Protein AF-A0A3A8NJH7-F1 (afdb_monomer_lite)

Radius of gyration: 26.46 Å; chains: 1; bounding box: 69×66×72 Å

Secondary structure (DSSP, 8-state):
----PPPP---------------------HHHHHHHHHHHHHHHHHHHTSHHHHHHHHHHHHTTS-SSEEEEEEEEETTTTEEEES-SS----B-SSEEE-SS--SSEEEEEEEEETTEEEEEEEEE-GGG--S----SEEEEEETTEEEEPP----

Organism: NCBI:txid2316726

Foldseek 3Di:
DDDDDDDDDDDDDDDDDDPPPPPPPPDDDPVVVVVLLVLVLLQVVQVCPDDQNVVQLVVVVVVVPDQAFEEWEWEQDLVVRDTHGPDPDADQSDDRHHHYDHDQPDWGWYKYWYDDVQWTQIDTHTDGPVGDDSDDDGPFIWGDDPSHIHTDPPPPD

Sequence (157 aa):
MVEFPRIRFVLVVAGLGLLGAAGCVRTVPYAKRMAVESEKCTLIQALMQQPAPSQAIQQFVAEGKEAKAPVVVYVRHPEESTLERFFSEDTECADASFKIVQENVVDAVVVYLQEVQGGYAYDAQRSSPEHLTMDGQPQGTVRKDGTVWVAGADDSI

pLDDT: mean 79.05, std 16.89, range [35.0, 94.81]

Structure (mmCIF, N/CA/C/O backbone):
data_AF-A0A3A8NJH7-F1
#
_entry.id   AF-A0A3A8NJH7-F1
#
loop_
_atom_site.group_PDB
_atom_site.id
_atom_site.type_symbol
_atom_site.label_atom_id
_atom_site.label_alt_id
_atom_site.label_comp_id
_atom_site.label_asym_id
_atom_site.label_entity_id
_atom_site.label_seq_id
_atom_site.pdbx_PDB_ins_code
_atom_site.Cartn_x
_atom_site.Cartn_y
_atom_site.Cartn_z
_atom_site.occupancy
_atom_site.B_iso_or_equiv
_atom_site.auth_seq_id
_atom_site.auth_comp_id
_atom_site.auth_asym_id
_atom_site.auth_atom_id
_atom_site.pdbx_PDB_model_num
ATOM 1 N N . MET A 1 1 ? 53.340 38.157 -56.827 1.00 41.97 1 MET A N 1
ATOM 2 C CA . MET A 1 1 ? 53.530 39.031 -55.652 1.00 41.97 1 MET A CA 1
ATOM 3 C C . MET A 1 1 ? 52.241 39.791 -55.436 1.00 41.97 1 MET A C 1
ATOM 5 O O . MET A 1 1 ? 51.926 40.632 -56.263 1.00 41.97 1 MET A O 1
ATOM 9 N N . VAL A 1 2 ? 51.475 39.448 -54.401 1.00 37.38 2 VAL A N 1
ATOM 10 C CA . VAL A 1 2 ? 50.374 40.282 -53.901 1.00 37.38 2 VAL A CA 1
ATOM 11 C C . VAL A 1 2 ? 50.373 40.118 -52.379 1.00 37.38 2 VAL A C 1
ATOM 13 O O . VAL A 1 2 ? 50.178 39.014 -51.875 1.00 37.38 2 VAL A O 1
ATOM 16 N N . GLU A 1 3 ? 50.724 41.196 -51.680 1.00 35.78 3 GLU A N 1
ATOM 17 C CA . GLU A 1 3 ? 50.745 41.330 -50.220 1.00 35.78 3 GLU A CA 1
ATOM 18 C C . GLU A 1 3 ? 49.318 41.408 -49.662 1.00 35.78 3 GLU A C 1
ATOM 20 O O . GLU A 1 3 ? 48.491 42.156 -50.179 1.00 35.78 3 GLU A O 1
ATOM 25 N N . PHE A 1 4 ? 49.049 40.695 -48.566 1.00 47.69 4 PHE A N 1
ATOM 26 C CA . PHE A 1 4 ? 47.857 40.896 -47.739 1.00 47.69 4 PHE A CA 1
ATOM 27 C C . PHE A 1 4 ? 48.283 41.444 -46.367 1.00 47.69 4 PHE A C 1
ATOM 29 O O . PHE A 1 4 ? 49.111 40.815 -45.698 1.00 47.69 4 PHE A O 1
ATOM 36 N N . PRO A 1 5 ? 47.754 42.600 -45.922 1.00 51.25 5 PRO A N 1
ATOM 37 C CA . PRO A 1 5 ? 48.155 43.202 -44.661 1.00 51.25 5 PRO A CA 1
ATOM 38 C C . PRO A 1 5 ? 47.474 42.537 -43.455 1.00 51.25 5 PRO A C 1
ATOM 40 O O . PRO A 1 5 ? 46.300 42.172 -43.470 1.00 51.25 5 PRO A O 1
ATOM 43 N N . ARG A 1 6 ? 48.270 42.408 -42.388 1.00 49.47 6 ARG A N 1
ATOM 44 C CA . ARG A 1 6 ? 47.948 41.833 -41.075 1.00 49.47 6 ARG A CA 1
ATOM 45 C C . ARG A 1 6 ? 46.822 42.598 -40.373 1.00 49.47 6 ARG A C 1
ATOM 47 O O . ARG A 1 6 ? 46.963 43.788 -40.098 1.00 49.47 6 ARG A O 1
ATOM 54 N N . ILE A 1 7 ? 45.769 41.891 -39.968 1.00 52.72 7 ILE A N 1
ATOM 55 C CA . ILE A 1 7 ? 44.739 42.415 -39.063 1.00 52.72 7 ILE A CA 1
ATOM 56 C C . ILE A 1 7 ? 45.210 42.202 -37.619 1.00 52.72 7 ILE A C 1
ATOM 58 O O . ILE A 1 7 ? 45.484 41.081 -37.189 1.00 52.72 7 ILE A O 1
ATOM 62 N N . ARG A 1 8 ? 45.366 43.318 -36.900 1.00 46.78 8 ARG A N 1
ATOM 63 C CA . ARG A 1 8 ? 45.719 43.395 -35.477 1.00 46.78 8 ARG A CA 1
ATOM 64 C C . ARG A 1 8 ? 44.580 42.874 -34.600 1.00 46.78 8 ARG A C 1
ATOM 66 O O . ARG A 1 8 ? 43.407 43.078 -34.887 1.00 46.78 8 ARG A O 1
ATOM 73 N N . PHE A 1 9 ? 44.976 42.251 -33.504 1.00 45.06 9 PHE A N 1
ATOM 74 C CA . PHE A 1 9 ? 44.143 41.555 -32.534 1.00 45.06 9 PHE A CA 1
ATOM 75 C C . PHE A 1 9 ? 44.118 42.371 -31.222 1.00 45.06 9 PHE A C 1
ATOM 77 O O . PHE A 1 9 ? 45.131 42.997 -30.903 1.00 45.06 9 PHE A O 1
ATOM 84 N N . VAL A 1 10 ? 43.022 42.237 -30.448 1.00 47.56 10 VAL A N 1
ATOM 85 C CA . VAL A 1 10 ? 42.919 42.422 -28.973 1.00 47.56 10 VAL A CA 1
ATOM 86 C C . VAL A 1 10 ? 42.722 43.897 -28.505 1.00 47.56 10 VAL A C 1
ATOM 88 O O . VAL A 1 10 ? 43.436 44.768 -28.977 1.00 47.56 10 VAL A O 1
ATOM 91 N N . LEU A 1 11 ? 41.812 44.327 -27.604 1.00 46.59 11 LEU A N 1
ATOM 92 C CA . LEU A 1 11 ? 41.077 43.749 -26.453 1.00 46.59 11 LEU A CA 1
ATOM 93 C C . LEU A 1 11 ? 39.826 44.625 -26.165 1.00 46.59 11 LEU A C 1
ATOM 95 O O . LEU A 1 11 ? 39.945 45.849 -26.159 1.00 46.59 11 LEU A O 1
ATOM 99 N N . VAL A 1 12 ? 38.672 44.031 -25.836 1.00 50.00 12 VAL A N 1
ATOM 100 C CA . VAL A 1 12 ? 37.563 44.725 -25.142 1.00 50.00 12 VAL A CA 1
ATOM 101 C C . VAL A 1 12 ? 37.459 44.162 -23.726 1.00 50.00 12 VAL A C 1
ATOM 103 O O . VAL A 1 12 ? 37.550 42.956 -23.510 1.00 50.00 12 VAL A O 1
ATOM 106 N N . VAL A 1 13 ? 37.339 45.081 -22.774 1.00 53.84 13 VAL A N 1
ATOM 107 C CA . VAL A 1 13 ? 37.306 44.893 -21.322 1.00 53.84 13 VAL A CA 1
ATOM 108 C C . VAL A 1 13 ? 35.914 44.443 -20.857 1.00 53.84 13 VAL A C 1
ATOM 110 O O . VAL A 1 13 ? 34.920 44.838 -21.457 1.00 53.84 13 VAL A O 1
ATOM 113 N N . ALA A 1 14 ? 35.889 43.743 -19.716 1.00 47.31 14 ALA A N 1
ATOM 114 C CA . ALA A 1 14 ? 34.882 43.797 -18.642 1.00 47.31 14 ALA A CA 1
ATOM 115 C C . ALA A 1 14 ? 34.123 42.492 -18.369 1.00 47.31 14 ALA A C 1
ATOM 117 O O . ALA A 1 14 ? 33.528 41.894 -19.257 1.00 47.31 14 ALA A O 1
ATOM 118 N N . GLY A 1 15 ? 34.055 42.142 -17.080 1.00 47.72 15 GLY A N 1
ATOM 119 C CA . GLY A 1 15 ? 32.934 41.372 -16.545 1.00 47.72 15 GLY A CA 1
ATOM 120 C C . GLY A 1 15 ? 33.300 40.368 -15.460 1.00 47.72 15 GLY A C 1
ATOM 121 O O . GLY A 1 15 ? 33.384 39.177 -15.730 1.00 47.72 15 GLY A O 1
ATOM 122 N N . LEU A 1 16 ? 33.451 40.838 -14.220 1.00 52.34 16 LEU A N 1
ATOM 123 C CA . LEU A 1 16 ? 33.250 40.012 -13.026 1.00 52.34 16 LEU A CA 1
ATOM 124 C C . LEU A 1 16 ? 31.840 39.404 -13.074 1.00 52.34 16 LEU A C 1
ATOM 126 O O . LEU A 1 16 ? 30.854 40.134 -13.024 1.00 52.34 16 LEU A O 1
ATOM 130 N N . GLY A 1 17 ? 31.754 38.078 -13.146 1.00 45.25 17 GLY A N 1
ATOM 131 C CA . GLY A 1 17 ? 30.513 37.326 -13.006 1.00 45.25 17 GLY A CA 1
ATOM 132 C C . GLY A 1 17 ? 30.720 36.199 -12.006 1.00 45.25 17 GLY A C 1
ATOM 133 O O . GLY A 1 17 ? 31.231 35.141 -12.361 1.00 45.25 17 GLY A O 1
ATOM 134 N N . LEU A 1 18 ? 30.355 36.448 -10.748 1.00 52.88 18 LEU A N 1
ATOM 135 C CA . LEU A 1 18 ? 30.194 35.423 -9.720 1.00 52.88 18 LEU A CA 1
ATOM 136 C C . LEU A 1 18 ? 29.184 34.386 -10.227 1.00 52.88 18 LEU A C 1
ATOM 138 O O . LEU A 1 18 ? 27.987 34.662 -10.293 1.00 52.88 18 LEU A O 1
ATOM 142 N N . LEU A 1 19 ? 29.665 33.197 -10.588 1.00 50.28 19 LEU A N 1
ATOM 143 C CA . LEU A 1 19 ? 28.814 32.042 -10.849 1.00 50.28 19 LEU A CA 1
ATOM 144 C C . LEU A 1 19 ? 28.262 31.551 -9.509 1.00 50.28 19 LEU A C 1
ATOM 146 O O . LEU A 1 19 ? 28.831 30.680 -8.855 1.00 50.28 19 LEU A O 1
ATOM 150 N N . GLY A 1 20 ? 27.145 32.145 -9.092 1.00 47.19 20 GLY A N 1
ATOM 151 C CA . GLY A 1 20 ? 26.243 31.510 -8.146 1.00 47.19 20 GLY A CA 1
ATOM 152 C C . GLY A 1 20 ? 25.783 30.196 -8.765 1.00 47.19 20 GLY A C 1
ATOM 153 O O . GLY A 1 20 ? 25.100 30.193 -9.788 1.00 47.19 20 GLY A O 1
ATOM 154 N N . ALA A 1 21 ? 26.206 29.081 -8.177 1.00 51.16 21 ALA A N 1
ATOM 155 C CA . ALA A 1 21 ? 25.699 27.765 -8.512 1.00 51.16 21 ALA A CA 1
ATOM 156 C C . ALA A 1 21 ? 24.201 27.733 -8.177 1.00 51.16 21 ALA A C 1
ATOM 158 O O . ALA A 1 21 ? 23.803 27.450 -7.049 1.00 51.16 21 ALA A O 1
ATOM 159 N N . ALA A 1 22 ? 23.362 28.065 -9.157 1.00 53.28 22 ALA A N 1
ATOM 160 C CA . ALA A 1 22 ? 21.951 27.737 -9.121 1.00 53.28 22 ALA A CA 1
ATOM 161 C C . ALA A 1 22 ? 21.861 26.209 -9.166 1.00 53.28 22 ALA A C 1
ATOM 163 O O . ALA A 1 22 ? 21.955 25.591 -10.228 1.00 53.28 22 ALA A O 1
ATOM 164 N N . GLY A 1 23 ? 21.759 25.593 -7.987 1.00 51.09 23 GLY A N 1
ATOM 165 C CA . GLY A 1 23 ? 21.433 24.183 -7.863 1.00 51.09 23 GLY A CA 1
ATOM 166 C C . GLY A 1 23 ? 20.154 23.924 -8.650 1.00 51.09 23 GLY A C 1
ATOM 167 O O . GLY A 1 23 ? 19.105 24.490 -8.349 1.00 51.09 23 GLY A O 1
ATOM 168 N N . CYS A 1 24 ? 20.255 23.123 -9.707 1.00 52.50 24 CYS A N 1
ATOM 169 C CA . CYS A 1 24 ? 19.108 22.722 -10.504 1.00 52.50 24 CYS A CA 1
ATOM 170 C C . CYS A 1 24 ? 18.206 21.827 -9.648 1.00 52.50 24 CYS A C 1
ATOM 172 O O . CYS A 1 24 ? 18.379 20.610 -9.618 1.00 52.50 24 CYS A O 1
ATOM 174 N N . VAL A 1 25 ? 17.227 22.420 -8.967 1.00 56.66 25 VAL A N 1
ATOM 175 C CA . VAL A 1 25 ? 16.058 21.687 -8.479 1.00 56.66 25 VAL A CA 1
ATOM 176 C C . VAL A 1 25 ? 15.322 21.211 -9.729 1.00 56.66 25 VAL A C 1
ATOM 178 O O . VAL A 1 25 ? 14.671 21.993 -10.420 1.00 56.66 25 VAL A O 1
ATOM 181 N N . ARG A 1 26 ? 15.487 19.932 -10.083 1.00 57.50 26 ARG A N 1
ATOM 182 C CA . ARG A 1 26 ? 14.723 19.297 -11.161 1.00 57.50 26 ARG A CA 1
ATOM 183 C C . ARG A 1 26 ? 13.259 19.228 -10.726 1.00 57.50 26 ARG A C 1
ATOM 185 O O . ARG A 1 26 ? 12.837 18.265 -10.097 1.00 57.50 26 ARG A O 1
ATOM 192 N N . THR A 1 27 ? 12.474 20.250 -11.048 1.00 57.88 27 THR A N 1
ATOM 193 C CA . THR A 1 27 ? 11.023 20.219 -10.871 1.00 57.88 27 THR A CA 1
ATOM 194 C C . THR A 1 27 ? 10.420 19.304 -11.939 1.00 57.88 27 THR A C 1
ATOM 196 O O . THR A 1 27 ? 10.364 19.636 -13.120 1.00 57.88 27 THR A O 1
ATOM 199 N N . VAL A 1 28 ? 9.968 18.111 -11.543 1.00 67.31 28 VAL A N 1
ATOM 200 C CA . VAL A 1 28 ? 9.190 17.236 -12.439 1.00 67.31 28 VAL A CA 1
ATOM 201 C C . VAL A 1 28 ? 7.908 17.983 -12.841 1.00 67.31 28 VAL A C 1
ATOM 203 O O . VAL A 1 28 ? 7.281 18.561 -11.954 1.00 67.31 28 VAL A O 1
ATOM 206 N N . PRO A 1 29 ? 7.475 18.008 -14.113 1.00 74.81 29 PRO A N 1
ATOM 207 C CA . PRO A 1 29 ? 6.247 18.706 -14.503 1.00 74.81 29 PRO A CA 1
ATOM 208 C C . PRO A 1 29 ? 5.018 18.187 -13.741 1.00 74.81 29 PRO A C 1
ATOM 210 O O . PRO A 1 29 ? 4.846 16.976 -13.610 1.00 74.81 29 PRO A O 1
ATOM 213 N N . TYR A 1 30 ? 4.145 19.086 -13.271 1.00 66.50 30 TYR A N 1
ATOM 214 C CA . TYR A 1 30 ? 2.955 18.744 -12.472 1.00 66.50 30 TYR A CA 1
ATOM 215 C C . TYR A 1 30 ? 2.059 17.693 -13.149 1.00 66.50 30 TYR A C 1
ATOM 217 O O . TYR A 1 30 ? 1.692 16.710 -12.519 1.00 66.50 30 TYR A O 1
ATOM 225 N N . ALA A 1 31 ? 1.802 17.826 -14.455 1.00 56.00 31 ALA A N 1
ATOM 226 C CA . ALA A 1 31 ? 1.016 16.853 -15.220 1.00 56.00 31 ALA A CA 1
ATOM 227 C C . ALA A 1 31 ? 1.616 15.436 -15.192 1.00 56.00 31 ALA A C 1
ATOM 229 O O . ALA A 1 31 ? 0.889 14.451 -15.104 1.00 56.00 31 ALA A O 1
ATOM 230 N N . LYS A 1 32 ? 2.951 15.327 -15.212 1.00 64.38 32 LYS A N 1
ATOM 231 C CA . LYS A 1 32 ? 3.640 14.038 -15.103 1.00 64.38 32 LYS A CA 1
ATOM 232 C C . LYS A 1 32 ? 3.521 13.465 -13.690 1.00 64.38 32 LYS A C 1
ATOM 234 O O . LYS A 1 32 ? 3.327 12.265 -13.555 1.00 64.38 32 LYS A O 1
ATOM 239 N N . ARG A 1 33 ? 3.593 14.310 -12.654 1.00 67.00 33 ARG A N 1
ATOM 240 C CA . ARG A 1 33 ? 3.363 13.883 -11.264 1.00 67.00 33 ARG A CA 1
ATOM 241 C C . ARG A 1 33 ? 1.938 13.384 -11.062 1.00 67.00 33 ARG A C 1
ATOM 243 O O . ARG A 1 33 ? 1.766 12.286 -10.568 1.00 67.00 33 ARG A O 1
ATOM 250 N N . MET A 1 34 ? 0.936 14.125 -11.528 1.00 66.00 34 MET A N 1
ATOM 251 C CA . MET A 1 34 ? -0.468 13.714 -11.429 1.00 66.00 34 MET A CA 1
ATOM 252 C C . MET A 1 34 ? -0.759 12.409 -12.170 1.00 66.00 34 MET A C 1
ATOM 254 O O . MET A 1 34 ? -1.495 11.578 -11.653 1.00 66.00 34 MET A O 1
ATOM 258 N N . ALA A 1 35 ? -0.145 12.184 -13.336 1.00 66.94 35 ALA A N 1
ATOM 259 C CA . ALA A 1 35 ? -0.258 10.905 -14.033 1.00 66.94 35 ALA A CA 1
ATOM 260 C C . ALA A 1 35 ? 0.317 9.746 -13.198 1.00 66.94 35 ALA A C 1
ATOM 262 O O . ALA A 1 35 ? -0.349 8.727 -13.030 1.00 66.94 35 ALA A O 1
ATOM 263 N N . VAL A 1 36 ? 1.507 9.926 -12.616 1.00 77.38 36 VAL A N 1
ATOM 264 C CA . VAL A 1 36 ? 2.134 8.923 -11.738 1.00 77.38 36 VAL A CA 1
ATOM 265 C C . VAL A 1 36 ? 1.281 8.671 -10.494 1.00 77.38 36 VAL A C 1
ATOM 267 O O . VAL A 1 36 ? 0.993 7.525 -10.175 1.00 77.38 36 VAL A O 1
ATOM 270 N N . GLU A 1 37 ? 0.809 9.721 -9.827 1.00 78.50 37 GLU A N 1
ATOM 271 C CA . GLU A 1 37 ? -0.048 9.599 -8.645 1.00 78.50 37 GLU A CA 1
ATOM 272 C C . GLU A 1 37 ? -1.386 8.918 -8.974 1.00 78.50 37 GLU A C 1
ATOM 274 O O . GLU A 1 37 ? -1.836 8.053 -8.227 1.00 78.50 37 GLU A O 1
ATOM 279 N N . SER A 1 38 ? -1.991 9.205 -10.132 1.00 79.31 38 SER A N 1
ATOM 280 C CA . SER A 1 38 ? -3.213 8.520 -10.579 1.00 79.31 38 SER A CA 1
ATOM 281 C C . SER A 1 38 ? -2.995 7.025 -10.849 1.00 79.31 38 SER A C 1
ATOM 283 O O . SER A 1 38 ? -3.854 6.193 -10.545 1.00 79.31 38 SER A O 1
ATOM 285 N N . GLU A 1 39 ? -1.819 6.660 -11.363 1.00 86.81 39 GLU A N 1
ATOM 286 C CA . GLU A 1 39 ? -1.438 5.267 -11.579 1.00 86.81 39 GLU A CA 1
ATOM 287 C C . GLU A 1 39 ? -1.237 4.534 -10.249 1.00 86.81 39 GLU A C 1
ATOM 289 O O . GLU A 1 39 ? -1.748 3.423 -10.082 1.00 86.81 39 GLU A O 1
ATOM 294 N N . LYS A 1 40 ? -0.579 5.184 -9.280 1.00 90.75 40 LYS A N 1
ATOM 295 C CA . LYS A 1 40 ? -0.456 4.689 -7.904 1.00 90.75 40 LYS A CA 1
ATOM 296 C C . LYS A 1 40 ? -1.826 4.470 -7.266 1.00 90.75 40 LYS A C 1
ATOM 298 O O . LYS A 1 40 ? -2.058 3.419 -6.680 1.00 90.75 40 LYS A O 1
ATOM 303 N N . CYS A 1 41 ? -2.761 5.409 -7.427 1.00 90.69 41 CYS A N 1
ATOM 304 C CA . CYS A 1 41 ? -4.122 5.258 -6.904 1.00 90.69 41 CYS A CA 1
ATOM 305 C C . CYS A 1 41 ? -4.827 4.034 -7.499 1.00 90.69 41 CYS A C 1
ATOM 307 O O . CYS A 1 41 ? -5.433 3.250 -6.772 1.00 90.69 41 CYS A O 1
ATOM 309 N N . THR A 1 42 ? -4.707 3.845 -8.815 1.00 91.44 42 THR A N 1
ATOM 310 C CA . THR A 1 42 ? -5.320 2.708 -9.518 1.00 91.44 42 THR A CA 1
ATOM 311 C C . THR A 1 42 ? -4.739 1.376 -9.032 1.00 91.44 42 THR A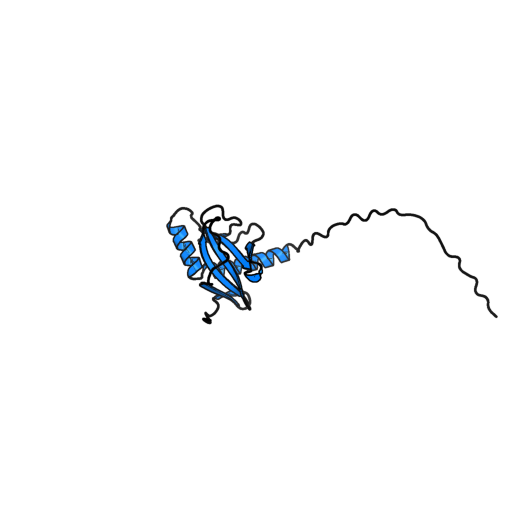 C 1
ATOM 313 O O . THR A 1 42 ? -5.487 0.420 -8.828 1.00 91.44 42 THR A O 1
ATOM 316 N N . LEU A 1 43 ? -3.421 1.315 -8.792 1.00 92.75 43 LEU A N 1
ATOM 317 C CA . LEU A 1 43 ? -2.765 0.152 -8.184 1.00 92.75 43 LEU A CA 1
ATOM 318 C C . LEU A 1 43 ? -3.352 -0.154 -6.806 1.00 92.75 43 LEU A C 1
ATOM 320 O O . LEU A 1 43 ? -3.761 -1.284 -6.550 1.00 92.75 43 LEU A O 1
ATOM 324 N N . ILE A 1 44 ? -3.408 0.845 -5.924 1.00 93.69 44 ILE A N 1
ATOM 325 C CA . ILE A 1 44 ? -3.881 0.646 -4.553 1.00 93.69 44 ILE A CA 1
ATOM 326 C C . ILE A 1 44 ? -5.349 0.239 -4.526 1.00 93.69 44 ILE A C 1
ATOM 328 O O . ILE A 1 44 ? -5.702 -0.671 -3.785 1.00 93.69 44 ILE A O 1
ATOM 332 N N . GLN A 1 45 ? -6.197 0.833 -5.363 1.00 92.31 45 GLN A N 1
ATOM 333 C CA . GLN A 1 45 ? -7.599 0.428 -5.470 1.00 92.31 45 GLN A CA 1
ATOM 334 C C . GLN A 1 45 ? -7.745 -1.046 -5.871 1.00 92.31 45 GLN A C 1
ATOM 336 O O . GLN A 1 45 ? -8.553 -1.757 -5.278 1.00 92.31 45 GLN A O 1
ATOM 341 N N . ALA A 1 46 ? -6.942 -1.528 -6.824 1.00 92.00 46 ALA A N 1
ATOM 342 C CA . ALA A 1 46 ? -6.932 -2.942 -7.199 1.00 92.00 46 ALA A CA 1
ATOM 343 C C . ALA A 1 46 ? -6.366 -3.841 -6.086 1.00 92.00 46 ALA A C 1
ATOM 345 O O . ALA A 1 46 ? -6.841 -4.960 -5.875 1.00 92.00 46 ALA A O 1
ATOM 346 N N . LEU A 1 47 ? -5.365 -3.351 -5.353 1.00 93.62 47 LEU A N 1
ATOM 347 C CA . LEU A 1 47 ? -4.727 -4.082 -4.264 1.00 93.62 47 LEU A CA 1
ATOM 348 C C . LEU A 1 47 ? -5.651 -4.212 -3.049 1.00 93.62 47 LEU A C 1
ATOM 350 O O . LEU A 1 47 ? -5.731 -5.280 -2.456 1.00 93.62 47 LEU A O 1
ATOM 354 N N . MET A 1 48 ? -6.423 -3.176 -2.713 1.00 93.56 48 MET A N 1
ATOM 355 C CA . MET A 1 48 ? -7.373 -3.215 -1.591 1.00 93.56 48 MET A CA 1
ATOM 356 C C . MET A 1 48 ? -8.530 -4.198 -1.821 1.00 93.56 48 MET A C 1
ATOM 358 O O . MET A 1 48 ? -9.170 -4.626 -0.865 1.00 93.56 48 MET A O 1
ATOM 362 N N . GLN A 1 49 ? -8.771 -4.601 -3.071 1.00 91.94 49 GLN A N 1
ATOM 363 C CA . GLN A 1 49 ? -9.739 -5.643 -3.420 1.00 91.94 49 GLN A CA 1
ATOM 364 C C . GLN A 1 49 ? -9.183 -7.064 -3.251 1.00 91.94 49 GLN A C 1
ATOM 366 O O . GLN A 1 49 ? -9.945 -8.027 -3.324 1.00 91.94 49 GLN A O 1
ATOM 371 N N . GLN A 1 50 ? -7.876 -7.217 -3.019 1.00 92.94 50 GLN A N 1
ATOM 372 C CA . GLN A 1 50 ? -7.268 -8.527 -2.812 1.00 92.94 50 GLN A CA 1
ATOM 373 C C . GLN A 1 50 ? -7.642 -9.111 -1.437 1.00 92.94 50 GLN A C 1
ATOM 375 O O . GLN A 1 50 ? -7.962 -8.359 -0.507 1.00 92.94 50 GLN A O 1
ATOM 380 N N . PRO A 1 51 ? -7.590 -10.446 -1.263 1.00 90.62 51 PRO A N 1
ATOM 381 C CA . PRO A 1 51 ? -8.077 -11.102 -0.049 1.00 90.62 51 PRO A CA 1
ATOM 382 C C . PRO A 1 51 ? -7.437 -10.591 1.248 1.00 90.62 51 PRO A C 1
ATOM 384 O O . PRO A 1 51 ? -8.154 -10.222 2.174 1.00 90.62 51 PRO A O 1
ATOM 387 N N . ALA A 1 52 ? -6.107 -10.509 1.319 1.00 91.50 52 ALA A N 1
ATOM 388 C CA . ALA A 1 52 ? -5.435 -10.116 2.557 1.00 91.50 52 ALA A CA 1
ATOM 389 C C . ALA A 1 52 ? -5.625 -8.624 2.923 1.00 91.50 52 ALA A C 1
ATOM 391 O O . ALA A 1 52 ? -6.041 -8.346 4.051 1.00 91.50 52 ALA A O 1
ATOM 392 N N . PRO A 1 53 ? -5.448 -7.656 2.000 1.00 92.19 53 PRO A N 1
ATOM 393 C CA . PRO A 1 53 ? -5.763 -6.249 2.262 1.00 92.19 53 PRO A CA 1
ATOM 394 C C . PRO A 1 53 ? -7.227 -6.019 2.659 1.00 92.19 53 PRO A C 1
ATOM 396 O O . PRO A 1 53 ? -7.502 -5.330 3.642 1.00 92.19 53 PRO A O 1
ATOM 399 N N . SER A 1 54 ? -8.173 -6.635 1.940 1.00 93.12 54 SER A N 1
ATOM 400 C CA . SER A 1 54 ? -9.602 -6.491 2.243 1.00 93.12 54 SER A CA 1
ATOM 401 C C . SER A 1 54 ? -9.961 -7.077 3.611 1.00 93.12 54 SER A C 1
ATOM 403 O O . SER A 1 54 ? -10.729 -6.467 4.357 1.00 93.12 54 SER A O 1
ATOM 405 N N . GLN A 1 55 ? -9.363 -8.211 3.990 1.00 92.94 55 GLN A N 1
ATOM 406 C CA . GLN A 1 55 ? -9.528 -8.798 5.316 1.00 92.94 55 GLN A CA 1
ATOM 407 C C . GLN A 1 55 ? -8.955 -7.892 6.415 1.00 92.94 55 GLN A C 1
ATOM 409 O O . GLN A 1 55 ? -9.619 -7.685 7.433 1.00 92.94 55 GLN A O 1
ATOM 414 N N . ALA A 1 56 ? -7.769 -7.311 6.212 1.00 91.94 56 ALA A N 1
ATOM 415 C CA . ALA A 1 56 ? -7.159 -6.387 7.169 1.00 91.94 56 ALA A CA 1
ATOM 416 C C . ALA A 1 56 ? -8.019 -5.126 7.382 1.00 91.94 56 ALA A C 1
ATOM 418 O O . ALA A 1 56 ? -8.218 -4.703 8.524 1.00 91.94 56 ALA A O 1
ATOM 419 N N . ILE A 1 57 ? -8.594 -4.569 6.308 1.00 92.69 57 ILE A N 1
ATOM 420 C CA . ILE A 1 57 ? -9.542 -3.444 6.380 1.00 92.69 57 ILE A CA 1
ATOM 421 C C . ILE A 1 57 ? -10.799 -3.841 7.157 1.00 92.69 57 ILE A C 1
ATOM 423 O O . ILE A 1 57 ? -11.217 -3.115 8.058 1.00 92.69 57 ILE A O 1
ATOM 427 N N . GLN A 1 58 ? -11.401 -4.990 6.840 1.00 90.94 58 GLN A N 1
ATOM 428 C CA . GLN A 1 58 ? -12.619 -5.450 7.515 1.00 90.94 58 GLN A CA 1
ATOM 429 C C . GLN A 1 58 ? -12.396 -5.652 9.014 1.00 90.94 58 GLN A C 1
ATOM 431 O O . GLN A 1 58 ? -13.220 -5.219 9.817 1.00 90.94 58 GLN A O 1
ATOM 436 N N . GLN A 1 59 ? -11.271 -6.259 9.396 1.00 90.38 59 GLN A N 1
ATOM 437 C CA . GLN A 1 59 ? -10.892 -6.425 10.799 1.00 90.38 59 GLN A CA 1
ATOM 438 C C . GLN A 1 59 ? -10.714 -5.076 11.497 1.00 90.38 59 GLN A C 1
ATOM 440 O O . GLN A 1 59 ? -11.206 -4.898 12.608 1.00 90.38 59 GLN A O 1
ATOM 445 N N . PHE A 1 60 ? -10.064 -4.114 10.837 1.00 90.38 60 PHE A N 1
ATOM 446 C CA . PHE A 1 60 ? -9.886 -2.773 11.384 1.00 90.38 60 PHE A CA 1
ATOM 447 C C . PHE A 1 60 ? -11.227 -2.062 11.611 1.00 90.38 60 PHE A C 1
ATOM 449 O O . PHE A 1 60 ? -11.492 -1.558 12.702 1.00 90.38 60 PHE A O 1
ATOM 456 N N . VAL A 1 61 ? -12.098 -2.042 10.599 1.00 88.12 61 VAL A N 1
ATOM 457 C CA . VAL A 1 61 ? -13.405 -1.369 10.671 1.00 88.12 61 VAL A CA 1
ATOM 458 C C . VAL A 1 61 ? -14.326 -2.047 11.690 1.00 88.12 61 VAL A C 1
ATOM 460 O O . VAL A 1 61 ? -15.072 -1.362 12.388 1.00 88.12 61 VAL A O 1
ATOM 463 N N . ALA A 1 62 ? -14.245 -3.373 11.844 1.00 87.81 62 ALA A N 1
ATOM 464 C CA . ALA A 1 62 ? -15.019 -4.118 12.837 1.00 87.81 62 ALA A CA 1
ATOM 465 C C . ALA A 1 62 ? -14.703 -3.716 14.292 1.00 87.81 62 ALA A C 1
ATOM 467 O O . ALA A 1 62 ? -15.557 -3.879 15.162 1.00 87.81 62 ALA A O 1
ATOM 468 N N . GLU A 1 63 ? -13.522 -3.150 14.569 1.00 85.94 63 GLU A N 1
ATOM 469 C CA . GLU A 1 63 ? -13.186 -2.598 15.891 1.00 85.94 63 GLU A CA 1
ATOM 470 C C . GLU A 1 63 ? -13.917 -1.278 16.194 1.00 85.94 63 GLU A C 1
ATOM 472 O O . GLU A 1 63 ? -13.928 -0.834 17.341 1.00 85.94 63 GLU A O 1
ATOM 477 N N . GLY A 1 64 ? -14.521 -0.636 15.188 1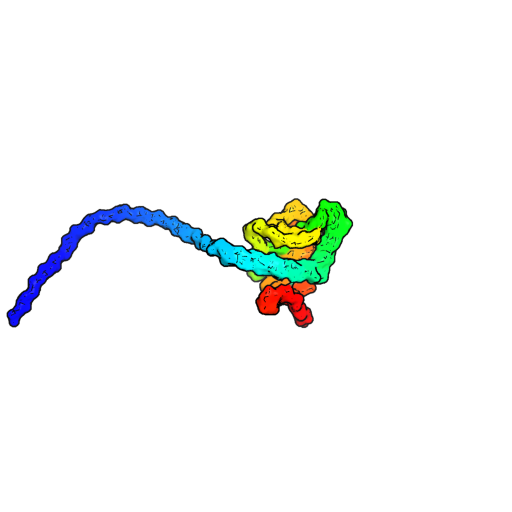.00 80.44 64 GLY A N 1
ATOM 478 C CA . GLY A 1 64 ? -15.356 0.556 15.356 1.00 80.44 64 GLY A CA 1
ATOM 479 C C . GLY A 1 64 ? -14.606 1.828 15.763 1.00 80.44 64 GLY A C 1
ATOM 480 O O . GLY A 1 64 ? -15.242 2.806 16.153 1.00 80.44 64 GLY A O 1
ATOM 481 N N . LYS A 1 65 ? -13.269 1.834 15.686 1.00 78.12 65 LYS A N 1
ATOM 482 C CA . LYS A 1 65 ? -12.430 2.988 16.056 1.00 78.12 65 LYS A CA 1
ATOM 483 C C . LYS A 1 65 ? -12.484 4.115 15.022 1.00 78.12 65 LYS A C 1
ATOM 485 O O . LYS A 1 65 ? -12.475 5.284 15.396 1.00 78.12 65 LYS A O 1
ATOM 490 N N . GLU A 1 66 ? -12.579 3.775 13.737 1.00 81.50 66 GLU A N 1
ATOM 491 C CA . GLU A 1 66 ? -12.784 4.732 12.646 1.00 81.50 66 GLU A CA 1
ATOM 492 C C . GLU A 1 66 ? -13.753 4.174 11.597 1.00 81.50 66 GLU A C 1
ATOM 494 O O . GLU A 1 66 ? -13.873 2.964 11.414 1.00 81.50 66 GLU A O 1
ATOM 499 N N . ALA A 1 67 ? -14.418 5.074 10.867 1.00 83.44 67 ALA A N 1
ATOM 500 C CA . ALA A 1 67 ? -15.333 4.712 9.782 1.00 83.44 67 ALA A CA 1
ATOM 501 C C . ALA A 1 67 ? -14.616 4.184 8.523 1.00 83.44 67 ALA A C 1
ATOM 503 O O . ALA A 1 67 ? -15.232 3.494 7.717 1.00 83.44 67 ALA A O 1
ATOM 504 N N . LYS A 1 68 ? -13.335 4.531 8.345 1.00 89.56 68 LYS A N 1
ATOM 505 C CA . LYS A 1 68 ? -12.471 4.054 7.258 1.00 89.56 68 LYS A CA 1
ATOM 506 C C . LYS A 1 68 ? -11.132 3.635 7.835 1.00 89.56 68 LYS A C 1
ATOM 508 O O . LYS A 1 68 ? -10.594 4.363 8.668 1.00 89.56 68 LYS A O 1
ATOM 513 N N . ALA A 1 69 ? -10.580 2.530 7.351 1.00 91.19 69 ALA A N 1
ATOM 514 C CA . ALA A 1 69 ? -9.245 2.101 7.734 1.00 91.19 69 ALA A CA 1
ATOM 515 C C . ALA A 1 69 ? -8.186 3.083 7.190 1.00 91.19 69 ALA A C 1
ATOM 517 O O . ALA A 1 69 ? -8.186 3.366 5.985 1.00 91.19 69 ALA A O 1
ATOM 518 N N . PRO A 1 70 ? -7.288 3.618 8.034 1.00 92.50 70 PRO A N 1
ATOM 519 C CA . PRO A 1 70 ? -6.114 4.325 7.559 1.00 92.50 70 PRO A CA 1
ATOM 520 C C . PRO A 1 70 ? -5.159 3.300 6.941 1.00 92.50 70 PRO A C 1
ATOM 522 O O . PRO A 1 70 ? -4.867 2.265 7.544 1.00 92.50 70 PRO A O 1
ATOM 525 N N . VAL A 1 71 ? -4.701 3.579 5.724 1.00 93.31 71 VAL A N 1
ATOM 526 C CA . VAL A 1 71 ? -3.782 2.722 4.977 1.00 93.31 71 VAL A CA 1
ATOM 527 C C . VAL A 1 71 ? -2.482 3.469 4.737 1.00 93.31 71 VAL A C 1
ATOM 529 O O . VAL A 1 71 ? -2.489 4.585 4.219 1.00 93.31 71 VAL A O 1
ATOM 532 N N . VAL A 1 72 ? -1.366 2.834 5.076 1.00 92.62 72 VAL A N 1
ATOM 533 C CA . VAL A 1 72 ? -0.022 3.331 4.765 1.00 92.62 72 VAL A CA 1
ATOM 534 C C . VAL A 1 72 ? 0.645 2.336 3.835 1.00 92.62 72 VAL A C 1
ATOM 536 O O . VAL A 1 72 ? 0.588 1.132 4.073 1.00 92.62 72 VAL A O 1
ATOM 539 N N . VAL A 1 73 ? 1.270 2.832 2.770 1.00 93.69 73 VAL A N 1
ATOM 540 C CA . VAL A 1 73 ? 1.893 1.982 1.753 1.00 93.69 73 VAL A CA 1
ATOM 541 C C . VAL A 1 73 ? 3.388 2.257 1.699 1.00 93.69 73 VAL A C 1
ATOM 543 O O . VAL A 1 73 ? 3.809 3.397 1.483 1.00 93.69 73 VAL A O 1
ATOM 546 N N . TYR A 1 74 ? 4.176 1.200 1.856 1.00 93.19 74 TYR A N 1
ATOM 547 C CA . TYR A 1 74 ? 5.626 1.222 1.738 1.00 93.19 74 TYR A CA 1
ATOM 548 C C . TYR A 1 74 ? 6.092 0.362 0.571 1.00 93.19 74 TYR A C 1
ATOM 550 O O . TYR A 1 74 ? 5.517 -0.689 0.303 1.00 93.19 74 TYR A O 1
ATOM 558 N N . VAL A 1 75 ? 7.171 0.780 -0.080 1.00 93.12 75 VAL A N 1
ATOM 559 C CA . VAL A 1 75 ? 7.974 -0.069 -0.957 1.00 93.12 75 VAL A CA 1
ATOM 560 C C . VAL A 1 75 ? 9.143 -0.603 -0.137 1.00 93.12 75 VAL A C 1
ATOM 562 O O . VAL A 1 75 ? 9.892 0.168 0.464 1.00 93.12 75 VAL A O 1
ATOM 565 N N . ARG A 1 76 ? 9.254 -1.928 -0.061 1.00 91.69 76 ARG A N 1
ATOM 566 C CA . ARG A 1 76 ? 10.390 -2.641 0.516 1.00 91.69 76 ARG A CA 1
ATOM 567 C C . ARG A 1 76 ? 11.460 -2.779 -0.559 1.00 91.69 76 ARG A C 1
ATOM 569 O O . ARG A 1 76 ? 11.183 -3.343 -1.617 1.00 91.69 76 ARG A O 1
ATOM 576 N N . HIS A 1 77 ? 12.674 -2.359 -0.220 1.00 89.31 77 HIS A N 1
ATOM 577 C CA . HIS A 1 77 ? 13.893 -2.593 -0.995 1.00 89.31 77 HIS A CA 1
ATOM 578 C C . HIS A 1 77 ? 14.824 -3.489 -0.161 1.00 89.31 77 HIS A C 1
ATOM 580 O O . HIS A 1 77 ? 15.645 -2.980 0.612 1.00 89.31 77 HIS A O 1
ATOM 586 N N . PRO A 1 78 ? 14.653 -4.829 -0.192 1.00 84.19 78 PRO A N 1
ATOM 587 C CA . PRO A 1 78 ? 15.410 -5.745 0.665 1.00 84.19 78 PRO A CA 1
ATOM 588 C C . PRO A 1 78 ? 16.927 -5.639 0.471 1.00 84.19 78 PRO A C 1
ATOM 590 O O . PRO A 1 78 ? 17.686 -5.716 1.435 1.00 84.19 78 PRO A O 1
ATOM 593 N N . GLU A 1 79 ? 17.371 -5.416 -0.764 1.00 86.62 79 GLU A N 1
ATOM 594 C CA . GLU A 1 79 ? 18.775 -5.244 -1.141 1.00 86.62 79 GLU A CA 1
ATOM 595 C C . GLU A 1 79 ? 19.415 -3.978 -0.560 1.00 86.62 79 GLU A C 1
ATOM 597 O O . GLU A 1 79 ? 20.613 -3.976 -0.277 1.00 86.62 79 GLU A O 1
ATOM 602 N N . GLU A 1 80 ? 18.622 -2.930 -0.328 1.00 87.06 80 GLU A N 1
ATOM 603 C CA . GLU A 1 80 ? 19.073 -1.683 0.300 1.00 87.06 80 GLU A CA 1
ATOM 604 C C . GLU A 1 80 ? 18.753 -1.630 1.800 1.00 87.06 80 GLU A C 1
ATOM 606 O O . GLU A 1 80 ? 19.232 -0.745 2.506 1.00 87.06 80 GLU A O 1
ATOM 611 N N . SER A 1 81 ? 17.972 -2.590 2.307 1.00 87.31 81 SER A N 1
ATOM 612 C CA . SER A 1 81 ? 17.440 -2.590 3.674 1.00 87.31 81 SER A CA 1
ATOM 613 C C . SER A 1 81 ? 16.647 -1.316 4.006 1.00 87.31 81 SER A C 1
ATOM 615 O O . SER A 1 81 ? 16.742 -0.786 5.115 1.00 87.31 81 SER A O 1
ATOM 617 N N . THR A 1 82 ? 15.866 -0.810 3.045 1.00 88.75 82 THR A N 1
ATOM 618 C CA . THR A 1 82 ? 15.078 0.423 3.196 1.00 88.75 82 THR A CA 1
ATOM 619 C C . THR A 1 82 ? 13.572 0.198 3.001 1.00 88.75 82 THR A C 1
ATOM 621 O O . THR A 1 82 ? 13.134 -0.628 2.197 1.00 88.75 82 THR A O 1
ATOM 624 N N . LEU A 1 83 ? 12.771 0.966 3.756 1.00 89.56 83 LEU A N 1
ATOM 625 C CA . LEU A 1 83 ? 11.342 1.183 3.502 1.00 89.56 83 LEU A CA 1
ATOM 626 C C . LEU A 1 83 ? 11.151 2.585 2.938 1.00 89.56 83 LEU A C 1
ATOM 628 O O . LEU A 1 83 ? 11.398 3.578 3.627 1.00 89.56 83 LEU A O 1
ATOM 632 N N . GLU A 1 84 ? 10.650 2.667 1.716 1.00 90.81 84 GLU A N 1
ATOM 633 C CA . GLU A 1 84 ? 10.290 3.930 1.086 1.00 90.81 84 GLU A CA 1
ATOM 634 C C . GLU A 1 84 ? 8.777 4.141 1.150 1.00 90.81 84 GLU A C 1
ATOM 636 O O . GLU A 1 84 ? 8.001 3.210 0.952 1.00 90.81 84 GLU A O 1
ATOM 641 N N . ARG A 1 85 ? 8.318 5.367 1.423 1.00 90.31 85 ARG A N 1
ATOM 642 C CA . ARG A 1 85 ? 6.884 5.681 1.340 1.00 90.31 85 ARG A CA 1
ATOM 643 C C . ARG A 1 85 ? 6.453 5.675 -0.123 1.00 90.31 85 ARG A C 1
ATOM 645 O O . ARG A 1 85 ? 7.027 6.386 -0.942 1.00 90.31 85 ARG A O 1
ATOM 652 N N . PHE A 1 86 ? 5.398 4.932 -0.442 1.00 91.50 86 PHE A N 1
ATOM 653 C CA . PHE A 1 86 ? 4.907 4.848 -1.818 1.00 91.50 86 PHE A CA 1
ATOM 654 C C . PHE A 1 86 ? 4.319 6.180 -2.313 1.00 91.50 86 PHE A C 1
ATOM 656 O O . PHE A 1 86 ? 4.486 6.559 -3.476 1.00 91.50 86 PHE A O 1
ATOM 663 N N . PHE A 1 87 ? 3.665 6.922 -1.417 1.00 88.25 87 PHE A N 1
ATOM 664 C CA . PHE A 1 87 ? 3.183 8.280 -1.660 1.00 88.25 87 PHE A CA 1
ATOM 665 C C . PHE A 1 87 ? 4.127 9.284 -0.999 1.00 88.25 87 PHE A C 1
ATOM 667 O O . PHE A 1 87 ? 4.389 9.208 0.201 1.00 88.25 87 PHE A O 1
ATOM 674 N N . SER A 1 88 ? 4.658 10.208 -1.799 1.00 78.44 88 SER A N 1
ATOM 675 C CA . SER A 1 88 ? 5.623 11.218 -1.345 1.00 78.44 88 SER A CA 1
ATOM 676 C C . SER A 1 88 ? 4.951 12.457 -0.742 1.00 78.44 88 SER A C 1
ATOM 678 O O . SER A 1 88 ? 5.608 13.232 -0.056 1.00 78.44 88 SER A O 1
ATOM 680 N N . GLU A 1 89 ? 3.664 12.652 -1.033 1.00 78.44 89 GLU A N 1
ATOM 681 C CA . GLU A 1 89 ? 2.826 13.772 -0.596 1.00 78.44 89 GLU A CA 1
ATOM 682 C C . GLU A 1 89 ? 1.422 13.246 -0.245 1.00 78.44 89 GLU A C 1
ATOM 684 O O . GLU A 1 89 ? 1.122 12.064 -0.448 1.00 78.44 89 GLU A O 1
ATOM 689 N N . ASP A 1 90 ? 0.558 14.117 0.284 1.00 76.38 90 ASP A N 1
ATOM 690 C CA . ASP A 1 90 ? -0.827 13.757 0.579 1.00 76.38 90 ASP A CA 1
ATOM 691 C C . ASP A 1 90 ? -1.555 13.412 -0.718 1.00 76.38 90 ASP A C 1
ATOM 693 O O . ASP A 1 90 ? -1.408 14.080 -1.743 1.00 76.38 90 ASP A O 1
ATOM 697 N N . THR A 1 91 ? -2.359 12.356 -0.661 1.00 82.75 91 THR A N 1
ATOM 698 C CA . THR A 1 91 ? -3.116 11.857 -1.803 1.00 82.75 91 THR A CA 1
ATOM 699 C C . THR A 1 91 ? -4.588 11.734 -1.444 1.00 82.75 91 THR A C 1
ATOM 701 O O . THR A 1 91 ? -4.947 11.354 -0.331 1.00 82.75 91 THR A O 1
ATOM 704 N N . GLU A 1 92 ? -5.458 12.019 -2.411 1.00 83.19 92 GLU A N 1
ATOM 705 C CA . GLU A 1 92 ? -6.905 11.812 -2.283 1.00 83.19 92 GLU A CA 1
ATOM 706 C C . GLU A 1 92 ? -7.312 10.357 -2.585 1.00 83.19 92 GLU A C 1
ATOM 708 O O . GLU A 1 92 ? -8.499 10.045 -2.686 1.00 83.19 92 GLU A O 1
ATOM 713 N N . CYS A 1 93 ? -6.339 9.445 -2.724 1.00 87.75 93 CYS A N 1
ATOM 714 C CA . CYS A 1 93 ? -6.583 8.019 -2.904 1.00 87.75 93 CYS A CA 1
ATOM 715 C C . CYS A 1 93 ? -7.334 7.430 -1.701 1.00 87.75 93 CYS A C 1
ATOM 717 O O . CYS A 1 93 ? -6.753 7.123 -0.659 1.00 87.75 93 CYS A O 1
ATOM 719 N N . ALA A 1 94 ? -8.639 7.242 -1.851 1.00 88.62 94 ALA A N 1
ATOM 720 C CA . ALA A 1 94 ? -9.507 6.669 -0.834 1.00 88.62 94 ALA A CA 1
ATOM 721 C C . ALA A 1 94 ? -10.734 6.022 -1.484 1.00 88.62 94 ALA A C 1
ATOM 723 O O . ALA A 1 94 ? -11.080 6.325 -2.628 1.00 88.62 94 ALA A O 1
ATOM 724 N N . ASP A 1 95 ? -11.429 5.173 -0.731 1.00 88.62 95 ASP A N 1
ATOM 725 C CA . ASP A 1 95 ? -12.741 4.650 -1.108 1.00 88.62 95 ASP A CA 1
ATOM 726 C C . ASP A 1 95 ? -13.725 4.712 0.078 1.00 88.62 95 ASP A C 1
ATOM 728 O O . ASP A 1 95 ? -13.558 5.512 1.005 1.00 88.62 95 ASP A O 1
ATOM 732 N N . ALA A 1 96 ? -14.809 3.933 0.036 1.00 87.62 96 ALA A N 1
ATOM 733 C CA . ALA A 1 96 ? -15.781 3.866 1.127 1.00 87.62 96 ALA A CA 1
ATOM 734 C C . ALA A 1 96 ? -15.235 3.202 2.409 1.00 87.62 96 ALA A C 1
ATOM 736 O O . ALA A 1 96 ? -15.748 3.480 3.489 1.00 87.62 96 ALA A O 1
ATOM 737 N N . SER A 1 97 ? -14.213 2.355 2.293 1.00 88.81 97 SER A N 1
ATOM 738 C CA . SER A 1 97 ? -13.670 1.471 3.327 1.00 88.81 97 SER A CA 1
ATOM 739 C C . SER A 1 97 ? -12.287 1.883 3.848 1.00 88.81 97 SER A C 1
ATOM 741 O O . SER A 1 97 ? -11.979 1.623 5.012 1.00 88.81 97 SER A O 1
ATOM 743 N N . PHE A 1 98 ? -11.475 2.570 3.040 1.00 92.94 98 PHE A N 1
ATOM 744 C CA . PHE A 1 98 ? -10.122 2.989 3.394 1.00 92.94 98 PHE A CA 1
ATOM 745 C C . PHE A 1 98 ? -9.802 4.429 2.974 1.00 92.94 98 PHE A C 1
ATOM 747 O O . PHE A 1 98 ? -10.460 5.029 2.120 1.00 92.94 98 PHE A O 1
ATOM 754 N N . LYS A 1 99 ? -8.759 4.987 3.591 1.00 92.94 99 LYS A N 1
ATOM 755 C CA . LYS A 1 99 ? -8.120 6.256 3.215 1.00 92.94 99 LYS A CA 1
ATOM 756 C C . LYS A 1 99 ? -6.603 6.088 3.267 1.00 92.94 99 LYS A C 1
ATOM 758 O O . LYS A 1 99 ? -6.102 5.509 4.229 1.00 92.94 99 LYS A O 1
ATOM 763 N N . ILE A 1 100 ? -5.874 6.584 2.271 1.00 92.06 100 ILE A N 1
ATOM 764 C CA . ILE A 1 100 ? -4.409 6.593 2.332 1.00 92.06 100 ILE A CA 1
ATOM 765 C C . ILE A 1 100 ? -3.946 7.728 3.242 1.00 92.06 100 ILE A C 1
ATOM 767 O O . ILE A 1 100 ? -4.443 8.849 3.152 1.00 92.06 100 ILE A O 1
ATOM 771 N N . VAL A 1 101 ? -3.002 7.428 4.130 1.00 90.00 101 VAL A N 1
ATOM 772 C CA . VAL A 1 101 ? -2.371 8.408 5.016 1.00 90.00 101 VAL A CA 1
ATOM 773 C C . VAL A 1 101 ? -0.855 8.327 4.866 1.00 90.00 101 VAL A C 1
ATOM 775 O O . VAL A 1 101 ? -0.294 7.245 4.692 1.00 90.00 101 VAL A O 1
ATOM 778 N N . GLN A 1 102 ? -0.180 9.477 4.905 1.00 81.75 102 GLN A N 1
ATOM 779 C CA . GLN A 1 102 ? 1.281 9.530 4.780 1.00 81.75 102 GLN A CA 1
ATOM 780 C C . GLN A 1 102 ? 1.998 8.947 5.997 1.00 81.75 102 GLN A C 1
ATOM 782 O O . GLN A 1 102 ? 3.063 8.342 5.865 1.00 81.75 102 GLN A O 1
ATOM 787 N N . GLU A 1 103 ? 1.446 9.187 7.184 1.00 75.56 103 GLU A N 1
ATOM 788 C CA . GLU A 1 103 ? 2.096 8.853 8.441 1.00 75.56 103 GLU A CA 1
ATOM 789 C C . GLU A 1 103 ? 1.263 7.854 9.216 1.00 75.56 103 GLU A C 1
ATOM 791 O O . GLU A 1 103 ? 0.072 8.052 9.467 1.00 75.56 103 GLU A O 1
ATOM 796 N N . ASN A 1 104 ? 1.934 6.785 9.626 1.00 69.56 104 ASN A N 1
ATOM 797 C CA . ASN A 1 104 ? 1.410 5.893 10.631 1.00 69.56 104 ASN A CA 1
ATOM 798 C C . ASN A 1 104 ? 1.568 6.612 11.984 1.00 69.56 104 ASN A C 1
ATOM 800 O O . ASN A 1 104 ? 2.681 6.726 12.492 1.00 69.56 104 ASN A O 1
ATOM 804 N N . VAL A 1 105 ? 0.480 7.171 12.521 1.00 71.06 105 VAL A N 1
ATOM 805 C CA . VAL A 1 105 ? 0.442 7.807 13.859 1.00 71.06 105 VAL A CA 1
ATOM 806 C C . VAL A 1 105 ? -0.428 7.033 14.856 1.00 71.06 105 VAL A C 1
ATOM 808 O O . VAL A 1 105 ? -0.428 7.334 16.046 1.00 71.06 105 VAL A O 1
ATOM 811 N N . VAL A 1 106 ? -1.176 6.043 14.368 1.00 76.06 106 VAL A N 1
ATOM 812 C CA . VAL A 1 106 ? -2.107 5.164 15.094 1.00 76.06 106 VAL A CA 1
ATOM 813 C C . VAL A 1 106 ? -2.132 3.815 14.386 1.00 76.06 106 VAL A C 1
ATOM 815 O O . VAL A 1 106 ? -1.742 3.768 13.231 1.00 76.06 106 VAL A O 1
ATOM 818 N N . ASP A 1 107 ? -2.662 2.753 14.999 1.00 85.75 107 ASP A N 1
ATOM 819 C CA . ASP A 1 107 ? -2.884 1.477 14.300 1.00 85.75 107 ASP A CA 1
ATOM 820 C C . ASP A 1 107 ? -3.451 1.690 12.887 1.00 85.75 107 ASP A C 1
ATOM 822 O O . ASP A 1 107 ? -4.479 2.348 12.714 1.00 85.75 107 ASP A O 1
ATOM 826 N N . ALA A 1 108 ? -2.790 1.117 11.883 1.00 90.88 108 ALA A N 1
ATOM 827 C CA . ALA A 1 108 ? -3.172 1.252 10.485 1.00 90.88 108 ALA A CA 1
ATOM 828 C C . ALA A 1 108 ? -3.071 -0.085 9.755 1.00 90.88 108 ALA A C 1
ATOM 830 O O . ALA A 1 108 ? -2.427 -1.032 10.216 1.00 90.88 108 ALA A O 1
ATOM 831 N N . VAL A 1 109 ? -3.713 -0.168 8.594 1.00 92.56 109 VAL A N 1
ATOM 832 C CA . VAL A 1 109 ? -3.428 -1.230 7.631 1.00 92.56 109 VAL A CA 1
ATOM 833 C C . VAL A 1 109 ? -2.169 -0.816 6.878 1.00 92.56 109 VAL A C 1
ATOM 835 O O . VAL A 1 109 ? -2.161 0.168 6.142 1.00 92.56 109 VAL A O 1
ATOM 838 N N . VAL A 1 110 ? -1.081 -1.544 7.088 1.00 93.81 110 VAL A N 1
ATOM 839 C CA . VAL A 1 110 ? 0.187 -1.299 6.412 1.00 93.81 110 VAL A CA 1
ATOM 840 C C . VAL A 1 110 ? 0.321 -2.276 5.258 1.00 93.81 110 VAL A C 1
ATOM 842 O O . VAL A 1 110 ? 0.205 -3.487 5.438 1.00 93.81 110 VAL A O 1
ATOM 845 N N . VAL A 1 111 ? 0.555 -1.727 4.072 1.00 94.81 111 VAL A N 1
ATOM 846 C CA . VAL A 1 111 ? 0.790 -2.473 2.841 1.00 94.81 111 VAL A CA 1
ATOM 847 C C . VAL A 1 111 ? 2.246 -2.311 2.463 1.00 94.81 111 VAL A C 1
ATOM 849 O O . VAL A 1 111 ? 2.742 -1.196 2.313 1.00 94.81 111 VAL A O 1
ATOM 852 N N . TYR A 1 112 ? 2.913 -3.427 2.259 1.00 94.31 112 TYR A N 1
ATOM 853 C CA . TYR A 1 112 ? 4.269 -3.488 1.769 1.00 94.31 112 TYR A CA 1
ATOM 854 C C . TYR A 1 112 ? 4.257 -3.992 0.339 1.00 94.31 112 TYR A C 1
ATOM 856 O O . TYR A 1 112 ? 3.640 -5.011 0.040 1.00 94.31 112 TYR A O 1
ATOM 864 N N . LEU A 1 113 ? 4.939 -3.268 -0.534 1.00 94.75 113 LEU A N 1
ATOM 865 C CA . LEU A 1 113 ? 5.116 -3.590 -1.937 1.00 94.75 113 LEU A CA 1
ATOM 866 C C . LEU A 1 113 ? 6.575 -3.943 -2.174 1.00 94.75 113 LEU A C 1
ATOM 868 O O . LEU A 1 113 ? 7.462 -3.248 -1.696 1.00 94.75 113 LEU A O 1
ATOM 872 N N . GLN A 1 114 ? 6.825 -4.986 -2.947 1.00 93.38 114 GLN A N 1
ATOM 873 C CA . GLN A 1 114 ? 8.153 -5.320 -3.435 1.00 93.38 114 GLN A CA 1
ATOM 874 C C . GLN A 1 114 ? 8.091 -5.429 -4.953 1.00 93.38 114 GLN A C 1
ATOM 876 O O . GLN A 1 114 ? 7.231 -6.129 -5.493 1.00 93.38 114 GLN A O 1
ATOM 881 N N . GLU A 1 115 ? 8.980 -4.723 -5.645 1.00 91.00 115 GLU A N 1
ATOM 882 C CA . GLU A 1 115 ? 9.022 -4.752 -7.104 1.00 91.00 115 GLU A CA 1
ATOM 883 C C . GLU A 1 115 ? 9.374 -6.154 -7.609 1.00 91.00 115 GLU A C 1
ATOM 885 O O . GLU A 1 115 ? 10.347 -6.779 -7.187 1.00 91.00 115 GLU A O 1
ATOM 890 N N . VAL A 1 116 ? 8.562 -6.652 -8.539 1.00 90.38 116 VAL A N 1
ATOM 891 C CA . VAL A 1 116 ? 8.803 -7.899 -9.269 1.00 90.38 116 VAL A CA 1
ATOM 892 C C . VAL A 1 116 ? 8.644 -7.641 -10.760 1.00 90.38 116 VAL A C 1
ATOM 894 O O . VAL A 1 116 ? 8.134 -6.604 -11.190 1.00 90.38 116 VAL A O 1
ATOM 897 N N . GLN A 1 117 ? 9.068 -8.589 -11.596 1.00 87.50 117 GLN A N 1
ATOM 898 C CA . GLN A 1 117 ? 8.960 -8.421 -13.042 1.00 87.50 117 GLN A CA 1
ATOM 899 C C . GLN A 1 117 ? 7.499 -8.172 -13.452 1.00 87.50 117 GLN A C 1
ATOM 901 O O . GLN A 1 117 ? 6.678 -9.083 -13.395 1.00 87.50 117 GLN A O 1
ATOM 906 N N . GLY A 1 118 ? 7.187 -6.955 -13.907 1.00 85.44 118 GLY A N 1
ATOM 907 C CA . GLY A 1 118 ? 5.860 -6.579 -14.405 1.00 85.44 118 GLY A CA 1
ATOM 908 C C . GLY A 1 118 ? 4.814 -6.245 -13.333 1.00 85.44 118 GLY A C 1
ATOM 909 O O . GLY A 1 118 ? 3.627 -6.190 -13.667 1.00 85.44 118 GLY A O 1
ATOM 910 N N . GLY A 1 119 ? 5.214 -6.026 -12.075 1.00 92.00 119 GLY A N 1
ATOM 911 C CA . GLY A 1 119 ? 4.283 -5.616 -11.025 1.00 92.00 119 GLY A CA 1
ATOM 912 C C . GLY A 1 119 ? 4.881 -5.575 -9.622 1.00 92.00 119 GLY A C 1
ATOM 913 O O . GLY A 1 119 ? 6.069 -5.312 -9.455 1.00 92.00 119 GLY A O 1
ATOM 914 N N . TYR A 1 120 ? 4.042 -5.848 -8.624 1.00 94.06 120 TYR A N 1
ATOM 915 C CA . TYR A 1 120 ? 4.418 -5.837 -7.214 1.00 94.06 120 TYR A CA 1
ATOM 916 C C . TYR A 1 120 ? 3.990 -7.131 -6.530 1.00 94.06 120 TYR A C 1
ATOM 918 O O . TYR A 1 120 ? 2.845 -7.564 -6.658 1.00 94.06 120 TYR A O 1
ATOM 926 N N . ALA A 1 121 ? 4.897 -7.730 -5.771 1.00 93.81 121 ALA A N 1
ATOM 927 C CA . ALA A 1 121 ? 4.523 -8.638 -4.701 1.00 93.81 121 ALA A CA 1
ATOM 928 C C . ALA A 1 121 ? 4.053 -7.797 -3.509 1.00 93.81 121 ALA A C 1
ATOM 930 O O . ALA A 1 121 ? 4.612 -6.726 -3.263 1.00 93.81 121 ALA A O 1
ATOM 931 N N . TYR A 1 122 ? 3.011 -8.234 -2.806 1.00 93.94 122 TYR A N 1
ATOM 932 C CA . TYR A 1 122 ? 2.445 -7.460 -1.707 1.00 93.94 122 TYR A CA 1
ATOM 933 C C . TYR A 1 122 ? 2.266 -8.281 -0.437 1.00 93.94 122 TYR A C 1
ATOM 935 O O . TYR A 1 122 ? 2.049 -9.491 -0.468 1.00 93.94 122 TYR A O 1
ATOM 943 N N . ASP A 1 123 ? 2.314 -7.580 0.684 1.00 93.69 123 ASP A N 1
ATOM 944 C CA . ASP A 1 123 ? 2.021 -8.075 2.022 1.00 93.69 123 ASP A CA 1
ATOM 945 C C . ASP A 1 123 ? 1.227 -6.988 2.750 1.00 93.69 123 ASP A C 1
ATOM 947 O O . ASP A 1 123 ? 1.630 -5.826 2.758 1.00 93.69 123 ASP A O 1
ATOM 951 N N . ALA A 1 124 ? 0.065 -7.332 3.295 1.00 92.69 124 ALA A N 1
ATOM 952 C CA . ALA A 1 124 ? -0.798 -6.400 3.999 1.00 92.69 124 ALA A CA 1
ATOM 953 C C . ALA A 1 124 ? -1.167 -6.945 5.374 1.00 92.69 124 ALA A C 1
ATOM 955 O O . ALA A 1 124 ? -1.653 -8.068 5.526 1.00 92.69 124 ALA A O 1
ATOM 956 N N . GLN A 1 125 ? -0.977 -6.104 6.383 1.00 90.88 125 GLN A N 1
ATOM 957 C CA . GLN A 1 125 ? -1.267 -6.452 7.764 1.00 90.88 125 GLN A CA 1
ATOM 958 C C . GLN A 1 125 ? -1.648 -5.219 8.570 1.00 90.88 125 GLN A C 1
ATOM 960 O O . GLN A 1 125 ? -1.340 -4.085 8.205 1.00 90.88 125 GLN A O 1
ATOM 965 N N . ARG A 1 126 ? -2.296 -5.435 9.711 1.00 89.88 126 ARG A N 1
ATOM 966 C CA . ARG A 1 126 ? -2.452 -4.373 10.702 1.00 89.88 126 ARG A CA 1
ATOM 967 C C . ARG A 1 126 ? -1.130 -4.181 11.429 1.00 89.88 126 ARG A C 1
ATOM 969 O O . ARG A 1 126 ? -0.567 -5.148 11.933 1.00 89.88 126 ARG A O 1
ATOM 976 N N . SER A 1 127 ? -0.646 -2.948 11.483 1.00 87.44 127 SER A N 1
ATOM 977 C CA . SER A 1 127 ? 0.588 -2.621 12.189 1.00 87.44 127 SER A CA 1
ATOM 978 C C . SER A 1 127 ? 0.539 -1.209 12.746 1.00 87.44 127 SER A C 1
ATOM 980 O O . SER A 1 127 ? 0.068 -0.273 12.092 1.00 87.44 127 SER A O 1
ATOM 982 N N . SER A 1 128 ? 1.086 -1.059 13.945 1.00 84.19 128 SER A N 1
ATOM 983 C CA . SER A 1 12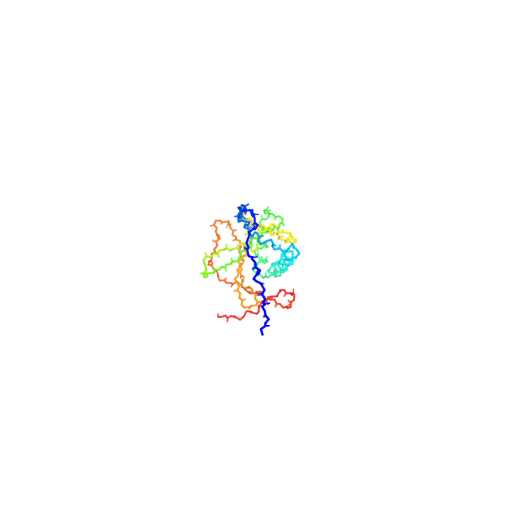8 ? 1.395 0.238 14.526 1.00 84.19 128 SER A CA 1
ATOM 984 C C . SER A 1 128 ? 2.746 0.758 13.997 1.00 84.19 128 SER A C 1
ATOM 986 O O . SER A 1 128 ? 3.507 -0.007 13.380 1.00 84.19 128 SER A O 1
ATOM 988 N N . PRO A 1 129 ? 3.053 2.053 14.190 1.00 80.81 129 PRO A N 1
ATOM 989 C CA . PRO A 1 129 ? 4.278 2.681 13.685 1.00 80.81 129 PRO A CA 1
ATOM 990 C C . PRO A 1 129 ? 5.563 2.033 14.217 1.00 80.81 129 PRO A C 1
ATOM 992 O O . PRO A 1 129 ? 6.562 1.947 13.507 1.00 80.81 129 PRO A O 1
ATOM 995 N N . GLU A 1 130 ? 5.542 1.556 15.460 1.00 82.31 130 GLU A N 1
ATOM 996 C CA . GLU A 1 130 ? 6.668 0.897 16.127 1.00 82.31 130 GLU A CA 1
ATOM 997 C C . GLU A 1 130 ? 6.891 -0.562 15.694 1.00 82.31 130 GLU A C 1
ATOM 999 O O . GLU A 1 130 ? 7.900 -1.164 16.063 1.00 82.31 130 GLU A O 1
ATOM 1004 N N . HIS A 1 131 ? 5.975 -1.133 14.906 1.00 84.94 131 HIS A N 1
ATOM 1005 C CA . HIS A 1 131 ? 6.002 -2.537 14.484 1.00 84.94 131 HIS A CA 1
ATOM 1006 C C . HIS A 1 131 ? 6.154 -2.721 12.966 1.00 84.94 131 HIS A C 1
ATOM 1008 O O . HIS A 1 131 ? 5.843 -3.784 12.430 1.00 84.94 131 HIS A O 1
ATOM 1014 N N . LEU A 1 132 ? 6.674 -1.708 12.264 1.00 85.00 132 LEU A N 1
ATOM 1015 C CA . LEU A 1 132 ? 6.977 -1.830 10.839 1.00 85.00 132 LEU A CA 1
ATOM 1016 C C . LEU A 1 132 ? 8.068 -2.880 10.591 1.00 85.00 132 LEU A C 1
ATOM 1018 O O . LEU A 1 132 ? 9.111 -2.869 11.242 1.00 85.00 132 LEU A O 1
ATOM 1022 N N . THR A 1 133 ? 7.841 -3.752 9.608 1.00 83.38 133 THR A N 1
ATOM 1023 C CA . THR A 1 133 ? 8.765 -4.838 9.263 1.00 83.38 133 THR A CA 1
ATOM 1024 C C . THR A 1 133 ? 9.342 -4.705 7.852 1.00 83.38 133 THR A C 1
ATOM 1026 O O . THR A 1 133 ? 8.637 -4.376 6.890 1.00 83.38 133 THR A O 1
ATOM 1029 N N . MET A 1 134 ? 10.643 -4.984 7.748 1.00 81.88 134 MET A N 1
ATOM 1030 C CA . MET A 1 134 ? 11.363 -5.207 6.488 1.00 81.88 134 MET A CA 1
ATOM 1031 C C . MET A 1 134 ? 11.199 -6.642 5.986 1.00 81.88 134 MET A C 1
ATOM 1033 O O . MET A 1 134 ? 11.265 -6.889 4.784 1.00 81.88 134 MET A O 1
ATOM 1037 N N . ASP A 1 135 ? 10.959 -7.567 6.911 1.00 77.81 135 ASP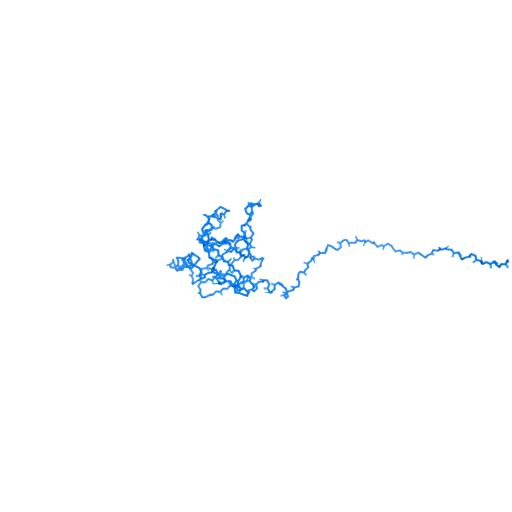 A N 1
ATOM 1038 C CA . ASP A 1 135 ? 10.864 -8.992 6.653 1.00 77.81 135 ASP A CA 1
ATOM 1039 C C . ASP A 1 135 ? 9.390 -9.390 6.568 1.00 77.81 135 ASP A C 1
ATOM 1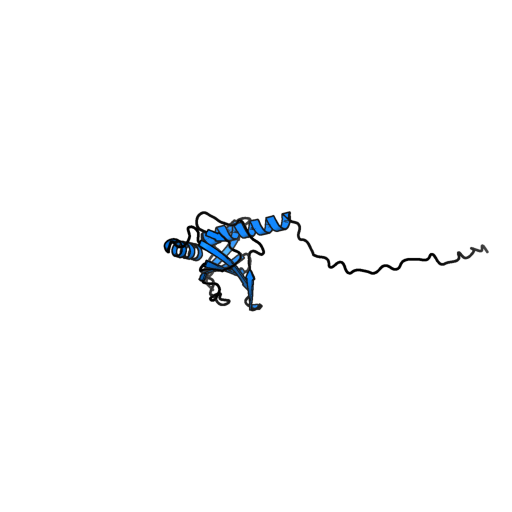041 O O . ASP A 1 135 ? 8.590 -9.087 7.456 1.00 77.81 135 ASP A O 1
ATOM 1045 N N . GLY A 1 136 ? 9.012 -10.069 5.494 1.00 76.75 136 GLY A N 1
ATOM 1046 C CA . GLY A 1 136 ? 7.656 -10.571 5.326 1.00 76.75 136 GLY A CA 1
ATOM 1047 C C . GLY A 1 136 ? 7.535 -11.351 4.033 1.00 76.75 136 GLY A C 1
ATOM 1048 O O . GLY A 1 136 ? 8.053 -10.933 2.997 1.00 76.75 136 GLY A O 1
ATOM 1049 N N . GLN A 1 137 ? 6.874 -12.501 4.102 1.00 85.81 137 GLN A N 1
ATOM 1050 C CA . GLN A 1 137 ? 6.588 -13.289 2.915 1.00 85.81 137 GLN A CA 1
ATOM 1051 C C . GLN A 1 137 ? 5.419 -12.637 2.168 1.00 85.81 137 GLN A C 1
ATOM 1053 O O . GLN A 1 137 ? 4.385 -12.383 2.791 1.00 85.81 137 GLN A O 1
ATOM 1058 N N . PRO A 1 138 ? 5.550 -12.371 0.858 1.00 90.62 138 PRO A N 1
ATOM 1059 C CA . PRO A 1 138 ? 4.437 -11.859 0.079 1.00 90.62 138 PRO A CA 1
ATOM 1060 C C . PRO A 1 138 ? 3.213 -12.770 0.184 1.00 90.62 138 PRO A C 1
ATOM 1062 O O . PRO A 1 138 ? 3.319 -13.991 0.079 1.00 90.62 138 PRO A O 1
ATOM 1065 N N . GLN A 1 139 ? 2.052 -12.156 0.378 1.00 93.00 139 GLN A N 1
ATOM 1066 C CA . GLN A 1 139 ? 0.750 -12.822 0.447 1.00 93.00 139 GLN A CA 1
ATOM 106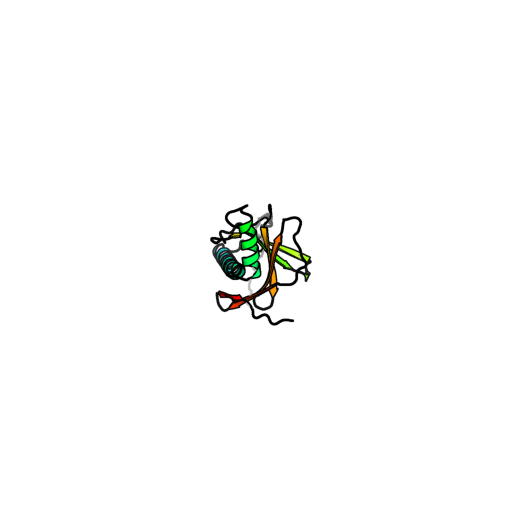7 C C . GLN A 1 139 ? 0.106 -12.980 -0.936 1.00 93.00 139 GLN A C 1
ATOM 1069 O O . GLN A 1 139 ? -0.916 -13.647 -1.068 1.00 93.00 139 GLN A O 1
ATOM 1074 N N . GLY A 1 140 ? 0.666 -12.320 -1.949 1.00 92.19 140 GLY A N 1
ATOM 1075 C CA . GLY A 1 140 ? 0.240 -12.415 -3.335 1.00 92.19 140 GLY A CA 1
ATOM 1076 C C . GLY A 1 140 ? 1.012 -11.447 -4.222 1.00 92.19 140 GLY A C 1
ATOM 1077 O O . GLY A 1 140 ? 1.937 -10.755 -3.782 1.00 92.19 140 GLY A O 1
ATOM 1078 N N . THR A 1 141 ? 0.620 -11.384 -5.492 1.00 93.31 141 THR A N 1
ATOM 1079 C CA . THR A 1 141 ? 1.185 -10.435 -6.455 1.00 93.31 141 THR A CA 1
ATOM 1080 C C . THR A 1 141 ? 0.086 -9.691 -7.199 1.00 93.31 141 THR A C 1
ATOM 1082 O O . THR A 1 141 ? -1.032 -10.176 -7.356 1.00 93.31 141 THR A O 1
ATOM 1085 N N . VAL A 1 142 ? 0.407 -8.494 -7.675 1.00 92.69 142 VAL A N 1
ATOM 1086 C CA . VAL A 1 142 ? -0.407 -7.724 -8.612 1.00 92.69 142 VAL A CA 1
ATOM 1087 C C . VAL A 1 142 ? 0.443 -7.354 -9.815 1.00 92.69 142 VAL A C 1
ATOM 1089 O O . VAL A 1 142 ? 1.603 -6.965 -9.678 1.00 92.69 142 VAL A O 1
ATOM 1092 N N . ARG A 1 143 ? -0.120 -7.490 -11.011 1.00 92.69 143 ARG A N 1
ATOM 1093 C CA . ARG A 1 143 ? 0.560 -7.223 -12.281 1.00 92.69 143 ARG A CA 1
ATOM 1094 C C . ARG A 1 143 ? -0.252 -6.247 -13.107 1.00 92.69 143 ARG A C 1
ATOM 1096 O O . ARG A 1 143 ? -1.472 -6.162 -12.973 1.00 92.69 143 ARG A O 1
ATOM 1103 N N . LYS A 1 144 ? 0.439 -5.509 -13.968 1.00 89.19 144 LYS A N 1
ATOM 1104 C CA . LYS A 1 144 ? -0.211 -4.572 -14.877 1.00 89.19 144 LYS A CA 1
ATOM 1105 C C . LYS A 1 144 ? -0.605 -5.287 -16.169 1.00 89.19 144 LYS A C 1
ATOM 1107 O O . LYS A 1 144 ? 0.266 -5.751 -16.901 1.00 89.19 144 LYS A O 1
ATOM 1112 N N . ASP A 1 145 ? -1.903 -5.350 -16.447 1.00 86.69 145 ASP A N 1
ATOM 1113 C CA . ASP A 1 145 ? -2.472 -5.806 -17.716 1.00 86.69 145 ASP A CA 1
ATOM 1114 C C . ASP A 1 145 ? -3.023 -4.593 -18.485 1.00 86.69 145 ASP A C 1
ATOM 1116 O O . ASP A 1 145 ? -4.077 -4.030 -18.173 1.00 86.69 145 ASP A O 1
ATOM 1120 N N . GLY A 1 146 ? -2.231 -4.102 -19.442 1.00 85.50 146 GLY A N 1
ATOM 1121 C CA . GLY A 1 146 ? -2.506 -2.853 -20.151 1.00 85.50 146 GLY A CA 1
ATOM 1122 C C . GLY A 1 146 ? -2.535 -1.644 -19.209 1.00 85.50 146 GLY A C 1
ATOM 1123 O O . GLY A 1 146 ? -1.495 -1.175 -18.742 1.00 85.50 146 GLY A O 1
ATOM 1124 N N . THR A 1 147 ? -3.730 -1.107 -18.955 1.00 83.06 147 THR A N 1
ATOM 1125 C CA . THR A 1 147 ? -3.959 0.030 -18.044 1.00 83.06 147 THR A CA 1
ATOM 1126 C C . THR A 1 147 ? -4.558 -0.381 -16.700 1.00 83.06 147 THR A C 1
ATOM 1128 O O . THR A 1 147 ? -4.827 0.490 -15.877 1.00 83.06 147 THR A O 1
ATOM 1131 N N . VAL A 1 148 ? -4.801 -1.674 -16.482 1.00 86.06 148 VAL A N 1
ATOM 1132 C CA . VAL A 1 148 ? -5.483 -2.196 -15.293 1.00 86.06 148 VAL A CA 1
ATOM 1133 C C . VAL A 1 148 ? -4.502 -3.006 -14.454 1.00 86.06 148 VAL A C 1
ATOM 1135 O O . VAL A 1 148 ? -3.637 -3.700 -14.981 1.00 86.06 148 VAL A O 1
ATOM 1138 N N . TRP A 1 149 ? -4.629 -2.908 -13.135 1.00 90.94 149 TRP A N 1
ATOM 1139 C CA . TRP A 1 149 ? -3.902 -3.758 -12.200 1.00 90.94 149 TRP A CA 1
ATOM 1140 C C . TRP A 1 149 ? -4.763 -4.967 -11.847 1.00 90.94 149 TRP A C 1
ATOM 1142 O O . TRP A 1 149 ? -5.917 -4.814 -11.452 1.00 90.94 149 TRP A O 1
ATOM 1152 N N . VAL A 1 150 ? -4.209 -6.162 -12.014 1.00 90.50 150 VAL A N 1
ATOM 1153 C CA . VAL A 1 150 ? -4.892 -7.437 -11.767 1.00 90.50 150 VAL A CA 1
ATOM 1154 C C . VAL A 1 150 ? -4.076 -8.285 -10.802 1.00 90.50 150 VAL A C 1
ATOM 1156 O O . VAL A 1 150 ? -2.864 -8.100 -10.686 1.00 90.50 150 VAL A O 1
ATOM 1159 N N . ALA A 1 151 ? -4.727 -9.225 -10.118 1.00 89.19 151 ALA A N 1
ATOM 1160 C CA . ALA A 1 151 ? -4.017 -10.244 -9.353 1.00 89.19 151 ALA A CA 1
ATOM 1161 C C . ALA A 1 151 ? -3.057 -10.999 -10.287 1.00 89.19 151 ALA A C 1
ATOM 1163 O O . ALA A 1 151 ? -3.436 -11.400 -11.390 1.00 89.19 151 ALA A O 1
ATOM 1164 N N . GLY A 1 152 ? -1.804 -11.158 -9.872 1.00 81.06 152 GLY A N 1
ATOM 1165 C CA . GLY A 1 152 ? -0.881 -12.047 -10.560 1.00 81.06 152 GLY A CA 1
ATOM 1166 C C . GLY A 1 152 ? -1.270 -13.496 -10.291 1.00 81.06 152 GLY A C 1
ATOM 1167 O O . GLY A 1 152 ? -1.819 -13.817 -9.240 1.00 81.06 152 GLY A O 1
ATOM 1168 N N . ALA A 1 153 ? -1.012 -14.377 -11.255 1.00 67.50 153 ALA A N 1
ATOM 1169 C CA . ALA A 1 153 ? -1.118 -15.804 -11.001 1.00 67.50 153 ALA A CA 1
ATOM 1170 C C . ALA A 1 153 ? -0.080 -16.180 -9.933 1.00 67.50 153 ALA A C 1
ATOM 1172 O O . ALA A 1 153 ? 1.094 -15.830 -10.081 1.00 67.50 153 ALA A O 1
ATOM 1173 N N . ASP A 1 154 ? -0.519 -16.861 -8.872 1.00 56.19 154 ASP A N 1
ATOM 1174 C CA . ASP A 1 154 ? 0.360 -17.523 -7.909 1.00 56.19 154 ASP A CA 1
ATOM 1175 C C . ASP A 1 154 ? 1.125 -18.642 -8.630 1.00 56.19 154 ASP A C 1
ATOM 1177 O O . ASP A 1 154 ? 0.775 -19.819 -8.540 1.00 56.19 154 ASP A O 1
ATOM 1181 N N . ASP A 1 155 ? 2.180 -18.294 -9.365 1.00 45.09 155 ASP A N 1
ATOM 1182 C CA . ASP A 1 155 ? 3.253 -19.249 -9.610 1.00 45.09 155 ASP A CA 1
ATOM 1183 C C . ASP A 1 155 ? 3.990 -19.388 -8.281 1.00 45.09 155 ASP A C 1
ATOM 1185 O O . ASP A 1 155 ? 4.895 -18.625 -7.941 1.00 45.09 155 ASP A O 1
ATOM 1189 N N . SER A 1 156 ? 3.486 -20.325 -7.480 1.00 35.00 156 SER A N 1
ATOM 1190 C CA . SER A 1 156 ? 4.137 -20.817 -6.274 1.00 35.00 156 SER A CA 1
ATOM 1191 C C . SER A 1 156 ? 5.588 -21.153 -6.624 1.00 35.00 156 SER A C 1
ATOM 1193 O O . SER A 1 156 ? 5.831 -22.040 -7.443 1.00 35.00 156 SER A O 1
ATOM 1195 N N . ILE A 1 157 ? 6.534 -20.415 -6.041 1.00 39.50 157 ILE A N 1
ATOM 1196 C CA . ILE A 1 157 ? 7.948 -20.809 -5.997 1.00 39.50 157 ILE A CA 1
ATOM 1197 C C . ILE A 1 157 ? 8.101 -21.921 -4.961 1.00 39.50 157 ILE A C 1
ATOM 1199 O O . ILE A 1 157 ? 7.546 -21.759 -3.850 1.00 39.50 157 ILE A O 1
#